Protein AF-0000000079761712 (afdb_homodimer)

Nearest PDB structures (foldseek):
  4i6t-assembly1_B  TM=7.613E-01  e=2.925E-02  Enterobacter sp. RFL1396
  4fbi-assembly2_C  TM=7.680E-01  e=4.299E-02  Enterobacter sp. RFL1396
  3g5g-assembly5_J  TM=7.808E-01  e=7.053E-02  Enterobacter sp. RFL1396
  4i6u-assembly2_C  TM=7.379E-01  e=5.980E-02  Enterobacter sp. RFL1396
  4iwr-assembly1_B  TM=7.791E-01  e=9.286E-02  Enterobacter sp. RFL1396

Secondary structure (DSSP, 8-state):
-------HHHHHHHHHHHHHHHHHHHHT--HHHHHHHHT--HHHHHHHHHSGGG-BHHHHHHHHHHTT--HHHHHHHHHHH-/-------HHHHHHHHHHHHHHHHHHHHT--HHHHHHHHT--HHHHHHHHH-GGG-BHHHHHHHHHHTT--HHHHHHHHHHH-

Radius of gyration: 16.48 Å; Cα contacts (8 Å, |Δi|>4): 156; chains: 2; bounding box: 68×43×35 Å

Foldseek 3Di:
DPPPPQDLLNQLLVLVLVLLVVLCVVVVHDLCRLCVQLVHDSVVSVVCSVPVVPDDPSRVVSSCVSSVPDPVVVVVSVVRND/DPPPPQDLLNQLLVLVLVLLVVLCVVVVHDLCRLCVQLVHDSVVSVVCSVPVVPDDPSRVVSSCVSSVPDPVVVVVSVVRND

Organism: Clostridium scindens (strain ATCC 35704 / DSM 5676 / VPI 13733 / 19) (NCBI:txid411468)

Sequence (164 aa):
MPALKVSDKEMKNRILLGSLENRMKIMGFDKKGMAQRIGMPYSTFCLRLRNPGKFNIDELQALFSALKMPDDEKEKLGREVMMPALKVSDKEMKNRILLGSLENRMKIMGFDKKGMAQRIGMPYSTFCLRLRNPGKFNIDELQALFSALKMPDDEKEKLGREVM

Structure (mmCIF, N/CA/C/O backbone):
data_AF-0000000079761712-model_v1
#
loop_
_entity.id
_entity.type
_entity.pdbx_description
1 polymer 'Uncharacterized protein'
#
loop_
_atom_site.group_PDB
_atom_site.id
_atom_site.type_symbol
_atom_site.label_atom_id
_atom_site.label_alt_id
_atom_site.label_comp_id
_atom_site.label_asym_id
_atom_site.label_entity_id
_atom_site.label_seq_id
_atom_site.pdbx_PDB_ins_code
_atom_site.Cartn_x
_atom_site.Cartn_y
_atom_site.Cartn_z
_atom_site.occupancy
_atom_site.B_iso_or_equiv
_atom_site.auth_seq_id
_atom_site.auth_com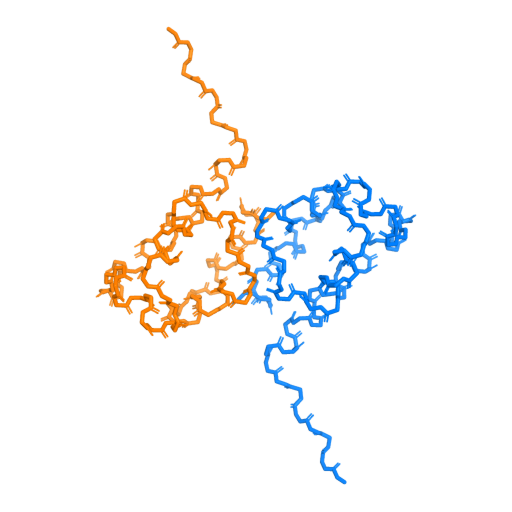p_id
_atom_site.auth_asym_id
_atom_site.auth_atom_id
_atom_site.pdbx_PDB_model_num
ATOM 1 N N . MET A 1 1 ? -35.062 -4.953 1.751 1 42.5 1 MET A N 1
ATOM 2 C CA . MET A 1 1 ? -33.969 -5.176 0.814 1 42.5 1 MET A CA 1
ATOM 3 C C . MET A 1 1 ? -32.656 -5.461 1.558 1 42.5 1 MET A C 1
ATOM 5 O O . MET A 1 1 ? -32.312 -4.746 2.496 1 42.5 1 MET A O 1
ATOM 9 N N . PRO A 1 2 ? -32.094 -6.684 1.598 1 46.53 2 PRO A N 1
ATOM 10 C CA . PRO A 1 2 ? -30.984 -7.062 2.477 1 46.53 2 PRO A CA 1
ATOM 11 C C . PRO A 1 2 ? -29.797 -6.109 2.375 1 46.53 2 PRO A C 1
ATOM 13 O O . PRO A 1 2 ? -29.594 -5.488 1.33 1 46.53 2 PRO A O 1
ATOM 16 N N . ALA A 1 3 ? -29.469 -5.473 3.387 1 49 3 ALA A N 1
ATOM 17 C CA . ALA A 1 3 ? -28.359 -4.527 3.318 1 49 3 ALA A CA 1
ATOM 18 C C . ALA A 1 3 ? -27.203 -5.078 2.475 1 49 3 ALA A C 1
ATOM 20 O O . ALA A 1 3 ? -26.781 -6.215 2.676 1 49 3 ALA A O 1
ATOM 21 N N . LEU A 1 4 ? -26.984 -4.797 1.254 1 59.66 4 LEU A N 1
ATOM 22 C CA . LEU A 1 4 ? -25.984 -5.219 0.276 1 59.66 4 LEU A CA 1
ATOM 23 C C . LEU A 1 4 ? -24.625 -5.418 0.938 1 59.66 4 LEU A C 1
ATOM 25 O O . LEU A 1 4 ? -24.203 -4.605 1.766 1 59.66 4 LEU A O 1
ATOM 29 N N . LYS A 1 5 ? -24.281 -6.594 1.243 1 70 5 LYS A N 1
ATOM 30 C CA . LYS A 1 5 ? -23.062 -7.027 1.902 1 70 5 LYS A CA 1
ATOM 31 C C . LYS A 1 5 ? -21.844 -6.281 1.347 1 70 5 LYS A C 1
ATOM 33 O O . LYS A 1 5 ? -21.672 -6.199 0.13 1 70 5 LYS A O 1
ATOM 38 N N . VAL A 1 6 ? -21.359 -5.207 2.174 1 78.06 6 VAL A N 1
ATOM 39 C CA . VAL A 1 6 ? -20.125 -4.504 1.827 1 78.06 6 VAL A CA 1
ATOM 40 C C . VAL A 1 6 ? -19.062 -5.512 1.376 1 78.06 6 VAL A C 1
ATOM 42 O O . VAL A 1 6 ? -18.844 -6.527 2.035 1 78.06 6 VAL A O 1
ATOM 45 N N . SER A 1 7 ? -18.578 -5.418 0.223 1 89.75 7 SER A N 1
ATOM 46 C CA . SER A 1 7 ? -17.531 -6.293 -0.303 1 89.75 7 SER A CA 1
ATOM 47 C C . SER A 1 7 ? -16.266 -6.195 0.528 1 89.75 7 SER A C 1
ATOM 49 O O . SER A 1 7 ? -16.047 -5.207 1.233 1 89.75 7 SER A O 1
ATOM 51 N N . ASP A 1 8 ? -15.477 -7.242 0.555 1 89.88 8 ASP A N 1
ATOM 52 C CA . ASP A 1 8 ? -14.211 -7.258 1.291 1 89.88 8 ASP A CA 1
ATOM 53 C C . ASP A 1 8 ? -13.336 -6.074 0.898 1 89.88 8 ASP A C 1
ATOM 55 O O . ASP A 1 8 ? -12.711 -5.445 1.757 1 89.8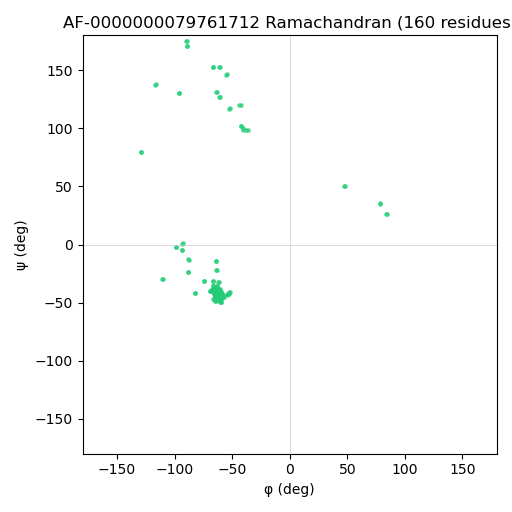8 8 ASP A O 1
ATOM 59 N N . LYS A 1 9 ? -13.273 -5.797 -0.332 1 91.12 9 LYS A N 1
ATOM 60 C CA . LYS A 1 9 ? -12.508 -4.656 -0.825 1 91.12 9 LYS A CA 1
ATOM 61 C C . LYS A 1 9 ? -13.023 -3.348 -0.234 1 91.12 9 LYS A C 1
ATOM 63 O O . LYS A 1 9 ? -12.234 -2.49 0.177 1 91.12 9 LYS A O 1
ATOM 68 N N . GLU A 1 10 ? -14.25 -3.195 -0.252 1 93.44 10 GLU A N 1
ATOM 69 C CA . GLU A 1 10 ? -14.859 -1.985 0.295 1 93.44 10 GLU A CA 1
ATOM 70 C C . GLU A 1 10 ? -14.539 -1.828 1.778 1 93.44 10 GLU A C 1
ATOM 72 O O . GLU A 1 10 ? -14.273 -0.72 2.248 1 93.44 10 GLU A O 1
ATOM 77 N N . MET A 1 11 ? -14.562 -2.896 2.471 1 95.81 11 MET A N 1
ATOM 78 C CA . MET A 1 11 ? -14.258 -2.844 3.898 1 95.81 11 MET A CA 1
ATOM 79 C C . MET A 1 11 ? -12.805 -2.432 4.129 1 95.81 11 MET A C 1
ATOM 81 O O . MET A 1 11 ? -12.523 -1.611 5.008 1 95.81 11 MET A O 1
ATOM 85 N N . LYS A 1 12 ? -11.898 -2.957 3.367 1 96.44 12 LYS A N 1
ATOM 86 C CA . LYS A 1 12 ? -10.492 -2.578 3.457 1 96.44 12 LYS A CA 1
ATOM 87 C C . LYS A 1 12 ? -10.305 -1.091 3.168 1 96.44 12 LYS A C 1
ATOM 89 O O . LYS A 1 12 ? -9.547 -0.409 3.859 1 96.44 12 LYS A O 1
ATOM 94 N N . ASN A 1 13 ? -11.023 -0.659 2.154 1 96.19 13 ASN A N 1
ATOM 95 C CA . ASN A 1 13 ? -10.945 0.755 1.803 1 96.19 13 ASN A CA 1
ATOM 96 C C . ASN A 1 13 ? -11.477 1.643 2.926 1 96.19 13 ASN A C 1
ATOM 98 O O . ASN A 1 13 ? -10.914 2.705 3.199 1 96.19 13 ASN A O 1
ATOM 102 N N . ARG A 1 14 ? -12.492 1.179 3.574 1 96.81 14 ARG A N 1
ATOM 103 C CA . ARG A 1 14 ? -13.07 1.94 4.676 1 96.81 14 ARG A CA 1
ATOM 104 C C . ARG A 1 14 ? -12.102 2.02 5.855 1 96.81 14 ARG A C 1
ATOM 106 O O . ARG A 1 14 ? -12 3.057 6.512 1 96.81 14 ARG A O 1
ATOM 113 N N . ILE A 1 15 ? -11.438 0.976 6.086 1 97.88 15 ILE A N 1
ATOM 114 C CA . ILE A 1 15 ? -10.492 0.931 7.195 1 97.88 15 ILE A CA 1
ATOM 115 C C . ILE A 1 15 ? -9.328 1.888 6.922 1 97.88 15 ILE A C 1
ATOM 117 O O . ILE A 1 15 ? -8.938 2.664 7.797 1 97.88 15 ILE A O 1
ATOM 121 N N . LEU A 1 16 ? -8.836 1.801 5.742 1 97.94 16 LEU A N 1
ATOM 122 C CA . LEU A 1 16 ? -7.746 2.695 5.379 1 97.94 16 LEU A CA 1
ATOM 123 C C . LEU A 1 16 ? -8.188 4.152 5.469 1 97.94 16 LEU A C 1
ATOM 125 O O . LEU A 1 16 ? -7.496 4.977 6.082 1 97.94 16 LEU A O 1
ATOM 129 N N . LEU A 1 17 ? -9.305 4.391 4.867 1 97.94 17 LEU A N 1
ATOM 130 C CA . LEU A 1 17 ? -9.82 5.754 4.863 1 97.94 17 LEU A CA 1
ATOM 131 C C . LEU A 1 17 ? -10.055 6.25 6.285 1 97.94 17 LEU A C 1
ATOM 133 O O . LEU A 1 17 ? -9.727 7.395 6.613 1 97.94 17 LEU A O 1
ATOM 137 N N . GLY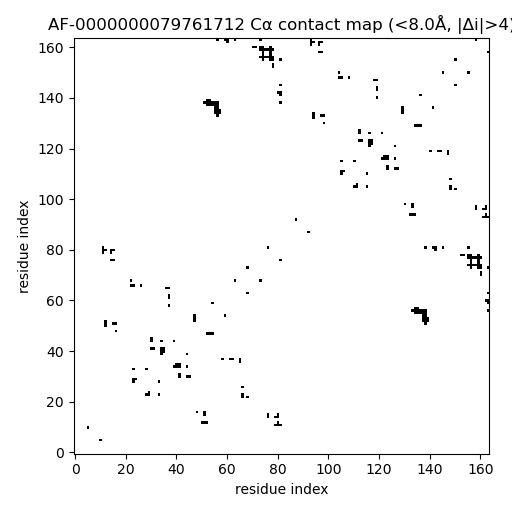 A 1 18 ? -10.625 5.422 7.098 1 98 18 GLY A N 1
ATOM 138 C CA . GLY A 1 18 ? -10.867 5.777 8.492 1 98 18 GLY A CA 1
ATOM 139 C C . GLY A 1 18 ? -9.594 6.129 9.242 1 98 18 GLY A C 1
ATOM 140 O O . GLY A 1 18 ? -9.562 7.094 10.008 1 98 18 GLY A O 1
ATOM 141 N N . SER A 1 19 ? -8.57 5.387 9.062 1 97.94 19 SER A N 1
ATOM 142 C CA . SER A 1 19 ? -7.293 5.648 9.711 1 97.94 19 SER A CA 1
ATOM 143 C C . SER A 1 19 ? -6.699 6.977 9.25 1 97.94 19 SER A C 1
ATOM 145 O O . SER A 1 19 ? -6.207 7.758 10.07 1 97.94 19 SER A O 1
ATOM 147 N N . LEU A 1 20 ? -6.738 7.234 7.941 1 97.75 20 LEU A N 1
ATOM 148 C CA . LEU A 1 20 ? -6.191 8.461 7.379 1 97.75 20 LEU A CA 1
ATOM 149 C C . LEU A 1 20 ? -6.969 9.68 7.871 1 97.75 20 LEU A C 1
ATOM 151 O O . LEU A 1 20 ? -6.375 10.664 8.32 1 97.75 20 LEU A O 1
ATOM 155 N N . GLU A 1 21 ? -8.25 9.602 7.84 1 97.62 21 GLU A N 1
ATOM 156 C CA . GLU A 1 21 ? -9.078 10.727 8.258 1 97.62 21 GLU A CA 1
ATOM 157 C C . GLU A 1 21 ? -8.938 11 9.75 1 97.62 21 GLU A C 1
ATOM 159 O O . GLU A 1 21 ? -8.922 12.148 10.18 1 97.62 21 GLU A O 1
ATOM 164 N N . ASN A 1 22 ? -8.867 9.93 10.5 1 97.81 22 ASN A N 1
ATOM 165 C CA . ASN A 1 22 ? -8.656 10.094 11.938 1 97.81 22 ASN A CA 1
ATOM 166 C C . ASN A 1 22 ? -7.348 10.812 12.242 1 97.81 22 ASN A C 1
ATOM 168 O O . ASN A 1 22 ? -7.316 11.742 13.047 1 97.81 22 ASN A O 1
ATOM 172 N N . ARG A 1 23 ? -6.305 10.453 11.586 1 97.56 23 ARG A N 1
ATOM 173 C CA . ARG A 1 23 ? -5 11.062 11.812 1 97.56 23 ARG A CA 1
ATOM 174 C C . ARG A 1 23 ? -4.977 12.508 11.328 1 97.56 23 ARG A C 1
ATOM 176 O O . ARG A 1 23 ? -4.336 13.367 11.938 1 97.56 23 ARG A O 1
ATOM 183 N N . MET A 1 24 ? -5.602 12.734 10.203 1 97.94 24 MET A N 1
ATOM 184 C CA . MET A 1 24 ? -5.695 14.102 9.703 1 97.94 24 MET A CA 1
ATOM 185 C C . MET A 1 24 ? -6.41 15.008 10.695 1 97.94 24 MET A C 1
ATOM 187 O O . MET A 1 24 ? -5.98 16.141 10.945 1 97.94 24 MET A O 1
ATOM 191 N N . LYS A 1 25 ? -7.434 14.523 11.289 1 97.62 25 LYS A N 1
ATOM 192 C CA . LYS A 1 25 ? -8.18 15.273 12.297 1 97.62 25 LYS A CA 1
ATOM 193 C C . LYS A 1 25 ? -7.324 15.531 13.531 1 97.62 25 LYS A C 1
ATOM 195 O O . LYS A 1 25 ? -7.281 16.656 14.047 1 97.62 25 LYS A O 1
ATOM 200 N N . ILE A 1 26 ? -6.633 14.531 13.984 1 96.88 26 ILE A N 1
ATOM 201 C CA . ILE A 1 26 ? -5.785 14.633 15.164 1 96.88 26 ILE A CA 1
ATOM 202 C C . ILE A 1 26 ? -4.699 15.68 14.93 1 96.88 26 ILE A C 1
ATOM 204 O O . ILE A 1 26 ? -4.383 16.469 15.828 1 96.88 26 ILE A O 1
ATOM 208 N N . MET A 1 27 ? -4.176 15.734 13.727 1 96.62 27 MET A N 1
ATOM 209 C CA . MET A 1 27 ? -3.066 16.625 13.398 1 96.62 27 MET A CA 1
ATOM 210 C C . MET A 1 27 ? -3.576 18 12.969 1 96.62 27 MET A C 1
ATOM 212 O O . MET A 1 27 ? -2.791 18.938 12.805 1 96.62 27 MET A O 1
ATOM 216 N N . GLY A 1 28 ? -4.863 18.125 12.688 1 96.75 28 GLY A N 1
ATOM 217 C CA . GLY A 1 28 ? -5.488 19.375 12.336 1 96.75 28 GLY A CA 1
ATOM 218 C C . GLY A 1 28 ? -5.348 19.719 10.867 1 96.75 28 GLY A C 1
ATOM 219 O O . GLY A 1 28 ? -5.27 20.906 10.5 1 96.75 28 GLY A O 1
ATOM 220 N N . PHE A 1 29 ? -5.203 18.75 10.078 1 97 29 PHE A N 1
ATOM 221 C CA . PHE A 1 29 ? -5.102 18.984 8.641 1 97 29 PHE A CA 1
ATOM 222 C C . PHE A 1 29 ? -6.457 18.797 7.965 1 97 29 PHE A C 1
ATOM 224 O O . PHE A 1 29 ? -7.184 17.859 8.266 1 97 29 PHE A O 1
ATOM 231 N N . ASP A 1 30 ? -6.789 19.781 7.176 1 97.62 30 ASP A N 1
ATOM 232 C CA . ASP A 1 30 ? -7.891 19.5 6.258 1 97.62 30 ASP A CA 1
ATOM 233 C C . ASP A 1 30 ? -7.375 18.922 4.941 1 97.62 30 ASP A C 1
ATOM 235 O O . ASP A 1 30 ? -6.168 18.75 4.766 1 97.62 30 ASP A O 1
ATOM 239 N N . LYS A 1 31 ? -8.258 18.531 4.062 1 98.06 31 LYS A N 1
ATOM 240 C CA . LYS A 1 31 ? -7.879 17.844 2.828 1 98.06 31 LYS A CA 1
ATOM 241 C C . LYS A 1 31 ? -6.934 18.719 1.993 1 98.06 31 LYS A C 1
ATOM 243 O O . LYS A 1 31 ? -5.945 18.219 1.452 1 98.06 31 LYS A O 1
ATOM 248 N N . LYS A 1 32 ? -7.254 19.984 1.852 1 97.88 32 LYS A N 1
ATOM 249 C CA . LYS A 1 32 ? -6.422 20.906 1.084 1 97.88 32 LYS A CA 1
ATOM 250 C C . LYS A 1 32 ? -5.016 21 1.677 1 97.88 32 LYS A C 1
ATOM 252 O O . LYS A 1 32 ? -4.023 20.922 0.951 1 97.88 32 LYS A O 1
ATOM 257 N N . GLY A 1 33 ? -4.918 21.203 2.914 1 97.56 33 GLY A N 1
ATOM 258 C CA . GLY A 1 33 ? -3.637 21.266 3.602 1 97.56 33 GLY A CA 1
ATOM 259 C C . GLY A 1 33 ? -2.832 19.984 3.463 1 97.56 33 GLY A C 1
ATOM 260 O O . GLY A 1 33 ? -1.615 20.031 3.268 1 97.56 33 GLY A O 1
ATOM 261 N N . MET A 1 34 ? -3.473 18.844 3.582 1 98.06 34 MET A N 1
ATOM 262 C CA . MET A 1 34 ? -2.797 17.562 3.455 1 98.06 34 MET A CA 1
ATOM 263 C C . MET A 1 34 ? -2.236 17.375 2.049 1 98.06 34 MET A C 1
ATOM 265 O O . MET A 1 34 ? -1.091 16.953 1.884 1 98.06 34 MET A O 1
ATOM 269 N N . ALA A 1 35 ? -3.053 17.656 1.045 1 98.38 35 ALA A N 1
ATOM 270 C CA . ALA A 1 35 ? -2.615 17.547 -0.346 1 98.38 35 ALA A CA 1
ATOM 271 C C . ALA A 1 35 ? -1.355 18.375 -0.586 1 98.38 35 ALA A C 1
ATOM 273 O O . ALA A 1 35 ? -0.405 17.906 -1.213 1 98.38 35 ALA A O 1
ATOM 274 N N . GLN A 1 36 ? -1.327 19.562 -0.045 1 97.88 36 GLN A N 1
ATOM 275 C CA . GLN A 1 36 ? -0.171 20.438 -0.17 1 97.88 36 GLN A CA 1
ATOM 276 C C . GLN A 1 36 ? 1.051 19.844 0.526 1 97.88 36 GLN A C 1
ATOM 278 O O . GLN A 1 36 ? 2.16 19.891 -0.007 1 97.88 36 GLN A O 1
ATOM 283 N N . ARG A 1 37 ? 0.813 19.328 1.618 1 96.94 37 ARG A N 1
ATOM 284 C CA . ARG A 1 37 ? 1.905 18.797 2.428 1 96.94 37 ARG A CA 1
ATOM 285 C C . ARG A 1 37 ? 2.604 17.641 1.713 1 96.94 37 ARG A C 1
ATOM 287 O O . ARG A 1 37 ? 3.814 17.453 1.851 1 96.94 37 ARG A O 1
ATOM 294 N N . ILE A 1 38 ? 1.864 16.875 1.011 1 97.38 38 ILE A N 1
ATOM 295 C CA . ILE A 1 38 ? 2.469 15.711 0.39 1 97.38 38 ILE A CA 1
ATOM 296 C C . ILE A 1 38 ? 2.787 16 -1.073 1 97.38 38 ILE A C 1
ATOM 298 O O . ILE A 1 38 ? 3.25 15.125 -1.805 1 97.38 38 ILE A O 1
ATOM 302 N N . GLY A 1 39 ? 2.439 17.172 -1.5 1 97.44 39 GLY A N 1
ATOM 303 C CA . GLY A 1 39 ? 2.789 17.594 -2.848 1 97.44 39 GLY A CA 1
ATOM 304 C C . GLY A 1 39 ? 1.892 17 -3.912 1 97.44 39 GLY A C 1
ATOM 305 O O . GLY A 1 39 ? 2.357 16.656 -5 1 97.44 39 GLY A O 1
ATOM 306 N N . MET A 1 40 ? 0.688 16.828 -3.627 1 97.94 40 MET A N 1
ATOM 307 C CA . MET A 1 40 ? -0.296 16.297 -4.559 1 97.94 40 MET A CA 1
ATOM 308 C C . MET A 1 40 ? -1.372 17.328 -4.875 1 97.94 40 MET A C 1
ATOM 310 O O . MET A 1 40 ? -1.813 18.062 -3.992 1 97.94 40 MET A O 1
ATOM 314 N N . PRO A 1 41 ? -1.762 17.406 -6.246 1 98.31 41 PRO A N 1
ATOM 315 C CA . PRO A 1 41 ? -2.889 18.297 -6.527 1 98.31 41 PRO A CA 1
ATOM 316 C C . PRO A 1 41 ? -4.129 17.969 -5.703 1 98.31 41 PRO A C 1
ATOM 318 O O . PRO A 1 41 ? -4.453 16.781 -5.523 1 98.31 41 PRO A O 1
ATOM 321 N N . TYR A 1 42 ? -4.852 19 -5.363 1 98.25 42 TYR A N 1
ATOM 322 C CA . TYR A 1 42 ? -6.012 18.844 -4.488 1 98.25 42 TYR A CA 1
ATOM 323 C C . TYR A 1 42 ? -7.055 17.938 -5.109 1 98.25 42 TYR A C 1
ATOM 325 O O . TYR A 1 42 ? -7.617 17.062 -4.434 1 98.25 42 TYR A O 1
ATOM 333 N N . SER A 1 43 ? -7.32 18.094 -6.324 1 98.38 43 SER A N 1
ATOM 334 C CA . SER A 1 43 ? -8.336 17.297 -7.004 1 98.38 43 SER A CA 1
ATOM 335 C C . SER A 1 43 ? -7.957 15.82 -7.031 1 98.38 43 SER A C 1
ATOM 337 O O . SER A 1 43 ? -8.805 14.953 -6.816 1 98.38 43 SER A O 1
ATOM 339 N N . THR A 1 44 ? -6.707 15.516 -7.254 1 98.12 44 THR A N 1
ATOM 340 C CA . THR A 1 44 ? -6.207 14.141 -7.254 1 98.12 44 THR A CA 1
ATOM 341 C C . THR A 1 44 ? -6.316 13.531 -5.863 1 98.12 44 THR A C 1
ATOM 343 O O . THR A 1 44 ? -6.711 12.367 -5.719 1 98.12 44 THR A O 1
ATOM 346 N N . PHE A 1 45 ? -5.996 14.344 -4.879 1 98.56 45 PHE A N 1
ATOM 347 C CA . PHE A 1 45 ? -6.086 13.891 -3.494 1 98.56 45 PHE A CA 1
ATOM 348 C C . PHE A 1 45 ? -7.52 13.523 -3.135 1 98.56 45 PHE A C 1
ATOM 350 O O . PHE A 1 45 ? -7.762 12.477 -2.535 1 98.56 45 PHE A O 1
ATOM 357 N N . CYS A 1 46 ? -8.461 14.328 -3.57 1 98.44 46 CYS A N 1
ATOM 358 C CA . CYS A 1 46 ? -9.867 14.062 -3.301 1 98.44 46 CYS A CA 1
ATOM 359 C C . CYS A 1 46 ? -10.336 12.805 -4.02 1 98.44 46 CYS A C 1
ATOM 361 O O . CYS A 1 46 ? -11.117 12.023 -3.473 1 98.44 46 CYS A O 1
ATOM 363 N N . LEU A 1 47 ? -9.812 12.617 -5.137 1 97.88 47 LEU A N 1
ATOM 364 C CA . LEU A 1 47 ? -10.164 11.406 -5.875 1 97.88 47 LEU A CA 1
ATOM 365 C C . LEU A 1 47 ? -9.617 10.172 -5.168 1 97.88 47 LEU A C 1
ATOM 367 O O . LEU A 1 47 ? -10.281 9.133 -5.121 1 97.88 47 LEU A O 1
ATOM 371 N N . ARG A 1 48 ? -8.445 10.258 -4.66 1 97.94 48 ARG A N 1
ATOM 372 C CA . ARG A 1 48 ? -7.855 9.141 -3.932 1 97.94 48 ARG A CA 1
ATOM 373 C C . ARG A 1 48 ? -8.672 8.797 -2.691 1 97.94 48 ARG A C 1
ATOM 375 O O . ARG A 1 48 ? -8.891 7.625 -2.383 1 97.94 48 ARG A O 1
ATOM 382 N N . LEU A 1 49 ? -9.133 9.789 -2.02 1 97.75 49 LEU A N 1
ATOM 383 C CA . LEU A 1 49 ? -9.906 9.57 -0.801 1 97.75 49 LEU A CA 1
ATOM 384 C C . LEU A 1 49 ? -11.234 8.898 -1.112 1 97.75 49 LEU A C 1
ATOM 386 O O . LEU A 1 49 ? -11.742 8.109 -0.31 1 97.75 49 LEU A O 1
ATOM 390 N N . ARG A 1 50 ? -11.711 9.195 -2.246 1 96.88 50 ARG A N 1
ATOM 391 C CA . ARG A 1 50 ? -12.961 8.555 -2.656 1 96.88 50 ARG A CA 1
ATOM 392 C C . ARG A 1 50 ? -12.719 7.098 -3.045 1 96.88 50 ARG A C 1
ATOM 394 O O . ARG A 1 50 ? -13.609 6.258 -2.906 1 96.88 50 ARG A O 1
ATOM 401 N N . ASN A 1 51 ? -11.547 6.879 -3.562 1 96.88 51 ASN A N 1
ATOM 402 C CA . ASN A 1 51 ? -11.125 5.535 -3.943 1 96.88 51 ASN A CA 1
ATOM 403 C C . ASN A 1 51 ? -9.758 5.188 -3.365 1 96.88 51 ASN A C 1
ATOM 405 O O . ASN A 1 51 ? -8.773 5.074 -4.105 1 96.88 51 ASN A O 1
ATOM 409 N N . PRO A 1 52 ? -9.742 4.82 -2.109 1 97.31 52 PRO A N 1
ATOM 410 C CA . PRO A 1 52 ? -8.461 4.66 -1.423 1 97.31 52 PRO A CA 1
ATOM 411 C C . PRO A 1 52 ? -7.598 3.553 -2.029 1 97.31 52 PRO A C 1
ATOM 413 O O . PRO A 1 52 ? -6.371 3.588 -1.917 1 97.31 52 PRO A O 1
ATOM 416 N N . GLY A 1 53 ? -8.188 2.648 -2.703 1 97.06 53 GLY A N 1
ATOM 417 C CA . GLY A 1 53 ? -7.469 1.575 -3.369 1 97.06 53 GLY A CA 1
ATOM 418 C C . GLY A 1 53 ? -6.547 2.068 -4.469 1 97.06 53 GLY A C 1
ATOM 419 O O . GLY A 1 53 ? -5.656 1.341 -4.91 1 97.06 53 GLY A O 1
ATOM 420 N N . LYS A 1 54 ? -6.715 3.285 -4.863 1 97.69 54 LYS A N 1
ATOM 421 C CA . LYS A 1 54 ? -5.961 3.838 -5.98 1 97.69 54 LYS A CA 1
ATOM 422 C C . LYS A 1 54 ? -4.707 4.559 -5.492 1 97.69 54 LYS A C 1
ATOM 424 O O . LYS A 1 54 ? -3.824 4.891 -6.289 1 97.69 54 LYS A O 1
ATOM 429 N N . PHE A 1 55 ? -4.523 4.68 -4.207 1 97.88 55 PHE A N 1
ATOM 430 C CA . PHE A 1 55 ? -3.24 5.164 -3.709 1 97.88 55 PHE A CA 1
ATOM 431 C C . PHE A 1 55 ? -2.121 4.188 -4.062 1 97.88 55 PHE A C 1
ATOM 433 O O . PHE A 1 55 ? -2.266 2.979 -3.883 1 97.88 55 PHE A O 1
ATOM 440 N N . ASN A 1 56 ? -1.09 4.707 -4.582 1 97.44 56 ASN A N 1
ATOM 441 C CA . ASN A 1 56 ? 0.085 3.854 -4.727 1 97.44 56 ASN A CA 1
ATOM 442 C C . ASN A 1 56 ? 0.97 3.906 -3.482 1 97.44 56 ASN A C 1
ATOM 444 O O . ASN A 1 56 ? 0.71 4.684 -2.564 1 97.44 56 ASN A O 1
ATOM 448 N N . ILE A 1 57 ? 1.89 3.07 -3.447 1 97.5 57 ILE A N 1
ATOM 449 C CA . ILE A 1 57 ? 2.727 2.906 -2.262 1 97.5 57 ILE A CA 1
ATOM 450 C C . ILE A 1 57 ? 3.484 4.203 -1.983 1 97.5 57 ILE A C 1
ATOM 452 O O . ILE A 1 57 ? 3.578 4.641 -0.834 1 97.5 57 ILE A O 1
ATOM 456 N N . ASP A 1 58 ? 4 4.809 -3.027 1 97.19 58 ASP A N 1
ATOM 457 C CA . ASP A 1 58 ? 4.715 6.07 -2.85 1 97.19 58 ASP A CA 1
ATOM 458 C C . ASP A 1 58 ? 3.818 7.121 -2.193 1 97.19 58 ASP A C 1
ATOM 460 O O . ASP A 1 58 ? 4.258 7.844 -1.297 1 97.19 58 ASP A O 1
ATOM 464 N N . GLU A 1 59 ? 2.65 7.199 -2.662 1 97.31 59 GLU A N 1
ATOM 465 C CA . GLU A 1 59 ? 1.689 8.156 -2.121 1 97.31 59 GLU A CA 1
ATOM 466 C C . GLU A 1 59 ? 1.35 7.832 -0.668 1 97.31 59 GLU A C 1
ATOM 468 O O . GLU A 1 59 ? 1.273 8.734 0.17 1 97.31 59 GLU A O 1
ATOM 473 N N . LEU A 1 60 ? 1.163 6.602 -0.41 1 97.12 60 LEU A N 1
ATOM 474 C CA . LEU A 1 60 ? 0.827 6.191 0.949 1 97.12 60 LEU A CA 1
ATOM 475 C C . LEU A 1 60 ? 1.988 6.457 1.9 1 97.12 60 LEU A C 1
ATOM 477 O O . LEU A 1 60 ? 1.778 6.871 3.043 1 97.12 60 LEU A O 1
ATOM 481 N N . GLN A 1 61 ? 3.133 6.172 1.433 1 97.12 61 GLN A N 1
ATOM 482 C CA . GLN A 1 61 ? 4.312 6.449 2.244 1 97.12 61 GLN A CA 1
ATOM 483 C C . GLN A 1 61 ? 4.418 7.934 2.574 1 97.12 61 GLN A C 1
ATOM 485 O O . GLN A 1 61 ? 4.758 8.305 3.701 1 97.12 61 GLN A O 1
ATOM 490 N N . ALA A 1 62 ? 4.207 8.719 1.6 1 97.19 62 ALA A N 1
ATOM 491 C CA . ALA A 1 62 ? 4.223 10.164 1.821 1 97.19 62 ALA A CA 1
ATOM 492 C C . ALA A 1 62 ? 3.16 10.578 2.836 1 97.19 62 ALA A C 1
ATOM 494 O O . ALA A 1 62 ? 3.42 11.398 3.717 1 97.19 62 ALA A O 1
ATOM 495 N N . LEU A 1 63 ? 1.998 9.992 2.742 1 97.62 63 LEU A N 1
ATOM 496 C CA . LEU A 1 63 ? 0.903 10.289 3.658 1 97.62 63 LEU A CA 1
ATOM 497 C C . LEU A 1 63 ? 1.25 9.852 5.078 1 97.62 63 LEU A C 1
ATOM 499 O O . LEU A 1 63 ? 1.05 10.617 6.031 1 97.62 63 LEU A O 1
ATOM 503 N N . PHE A 1 64 ? 1.736 8.688 5.176 1 97.5 64 PHE A N 1
ATOM 504 C CA . PHE A 1 64 ? 2.049 8.148 6.492 1 97.5 64 PHE A CA 1
ATOM 505 C C . PHE A 1 64 ? 3.164 8.945 7.156 1 97.5 64 PHE A C 1
ATOM 507 O O . PHE A 1 64 ? 3.141 9.172 8.367 1 97.5 64 PHE A O 1
ATOM 514 N N . SER A 1 65 ? 4.098 9.328 6.336 1 96.81 65 SER A N 1
ATOM 515 C CA . SER A 1 65 ? 5.18 10.148 6.863 1 96.81 65 SER A CA 1
ATOM 516 C C . SER A 1 65 ? 4.664 11.5 7.348 1 96.81 65 SER A C 1
ATOM 518 O O . SER A 1 65 ? 4.996 11.938 8.453 1 96.81 65 SER A O 1
ATOM 520 N N . ALA A 1 66 ? 3.887 12.164 6.539 1 97.25 66 ALA A N 1
ATOM 521 C CA . ALA A 1 66 ? 3.342 13.469 6.883 1 97.25 66 ALA A CA 1
ATOM 522 C C . ALA A 1 66 ? 2.445 13.383 8.117 1 97.25 66 ALA A C 1
ATOM 524 O O . ALA A 1 66 ? 2.391 14.32 8.914 1 97.25 66 ALA A O 1
ATOM 525 N N . LEU A 1 67 ? 1.769 12.258 8.305 1 97.75 67 LEU A N 1
ATOM 526 C CA . LEU A 1 67 ? 0.806 12.078 9.383 1 97.75 67 LEU A CA 1
ATOM 527 C C . LEU A 1 67 ? 1.473 11.453 10.609 1 97.75 67 LEU A C 1
ATOM 529 O O . LEU A 1 67 ? 0.803 11.141 11.594 1 97.75 67 LEU A O 1
ATOM 533 N N . LYS A 1 68 ? 2.732 11.203 10.5 1 96.94 68 LYS A N 1
ATOM 534 C CA . LYS A 1 68 ? 3.447 10.547 11.586 1 96.94 68 LYS A CA 1
ATOM 535 C C . LYS A 1 68 ? 2.682 9.32 12.086 1 96.94 68 LYS A C 1
ATOM 537 O O . LYS A 1 68 ? 2.453 9.172 13.289 1 96.94 68 LYS A O 1
ATOM 542 N N . MET A 1 69 ? 2.328 8.523 11.156 1 97.25 69 MET A N 1
ATOM 543 C CA . MET A 1 69 ? 1.549 7.328 11.477 1 97.25 69 MET A CA 1
ATOM 544 C C . MET A 1 69 ? 2.322 6.41 12.414 1 97.25 69 MET A C 1
ATOM 546 O O . MET A 1 69 ? 3.449 6.012 12.109 1 97.25 69 MET A O 1
ATOM 550 N N . PRO A 1 70 ? 1.675 6.051 13.539 1 96.81 70 PRO A N 1
ATOM 551 C CA . PRO A 1 70 ? 2.375 5.176 14.484 1 96.81 70 PRO A CA 1
ATOM 552 C C . PRO A 1 70 ? 2.619 3.775 13.922 1 96.81 70 PRO A C 1
ATOM 554 O O . PRO A 1 70 ? 1.796 3.262 13.156 1 96.81 70 PRO A O 1
ATOM 557 N N . ASP A 1 71 ? 3.652 3.145 14.406 1 96 71 ASP A N 1
ATOM 558 C CA . ASP A 1 71 ? 4.055 1.836 13.898 1 96 71 ASP A CA 1
ATOM 559 C C . ASP A 1 71 ? 2.973 0.79 14.156 1 96 71 ASP A C 1
ATOM 561 O O . ASP A 1 71 ? 2.75 -0.099 13.328 1 96 71 ASP A O 1
ATOM 565 N N . ASP A 1 72 ? 2.424 0.886 15.297 1 96.81 72 ASP A N 1
ATOM 566 C CA . ASP A 1 72 ? 1.382 -0.087 15.609 1 96.81 72 ASP A CA 1
ATOM 567 C C . ASP A 1 72 ? 0.211 0.029 14.633 1 96.81 72 ASP A C 1
ATOM 569 O O . ASP A 1 72 ? -0.403 -0.976 14.273 1 96.81 72 ASP A O 1
ATOM 573 N N . GLU A 1 73 ? -0.122 1.208 14.273 1 97 73 GLU A N 1
ATOM 574 C CA . GLU A 1 73 ? -1.188 1.416 13.297 1 97 73 GLU A CA 1
ATOM 575 C C . GLU A 1 73 ? -0.771 0.928 11.914 1 97 73 GLU A C 1
ATOM 577 O O . GLU A 1 73 ? -1.583 0.361 11.18 1 97 73 GLU A O 1
ATOM 582 N N . LYS A 1 74 ? 0.464 1.159 11.539 1 97.75 74 LYS A N 1
ATOM 583 C CA . LYS A 1 74 ? 0.978 0.645 10.273 1 97.75 74 LYS A CA 1
ATOM 584 C C . LYS A 1 74 ? 0.878 -0.876 10.219 1 97.75 74 LYS A C 1
ATOM 586 O O . LYS A 1 74 ? 0.509 -1.442 9.188 1 97.75 74 LYS A O 1
ATOM 591 N N . GLU A 1 75 ? 1.202 -1.506 11.281 1 97.5 75 GLU A N 1
ATOM 592 C CA . GLU A 1 75 ? 1.103 -2.961 11.359 1 97.5 75 GLU A CA 1
ATOM 593 C C . GLU A 1 75 ? -0.342 -3.424 11.188 1 97.5 75 GLU A C 1
ATOM 595 O O . GLU A 1 75 ? -0.609 -4.383 10.461 1 97.5 75 GLU A O 1
ATOM 600 N N . LYS A 1 76 ? -1.188 -2.713 11.898 1 97 76 LYS A N 1
ATOM 601 C CA . LYS A 1 76 ? -2.607 -3.037 11.805 1 97 76 LYS A CA 1
ATOM 602 C C . LYS A 1 76 ? -3.113 -2.896 10.375 1 97 76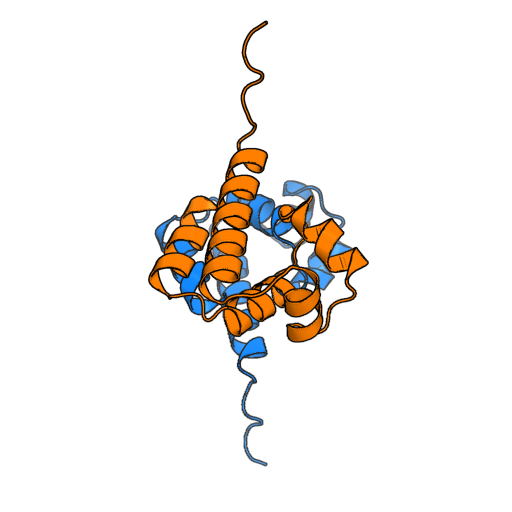 LYS A C 1
ATOM 604 O O . LYS A 1 76 ? -3.844 -3.756 9.875 1 97 76 LYS A O 1
ATOM 609 N N . LEU A 1 77 ? -2.723 -1.842 9.781 1 97.69 77 LEU A N 1
ATOM 610 C CA . LEU A 1 77 ? -3.146 -1.604 8.406 1 97.69 77 LEU A CA 1
ATOM 611 C C . LEU A 1 77 ? -2.566 -2.66 7.465 1 97.69 77 LEU A C 1
ATOM 613 O O . LEU A 1 77 ? -3.211 -3.053 6.492 1 97.69 77 LEU A O 1
ATOM 617 N N . GLY A 1 78 ? -1.321 -3.066 7.715 1 97.19 78 GLY A N 1
ATOM 618 C CA . GLY A 1 78 ? -0.754 -4.168 6.957 1 97.19 78 GLY A CA 1
ATOM 619 C C . GLY A 1 78 ? -1.631 -5.406 6.953 1 97.19 78 GLY A C 1
ATOM 620 O O . GLY A 1 78 ? -1.825 -6.031 5.91 1 97.19 78 GLY A O 1
ATOM 621 N N . ARG A 1 79 ? -2.158 -5.672 8.031 1 95.25 79 ARG A N 1
ATOM 622 C CA . ARG A 1 79 ? -2.963 -6.879 8.188 1 95.25 79 ARG A CA 1
ATOM 623 C C . ARG A 1 79 ? -4.383 -6.66 7.672 1 95.25 79 ARG A C 1
ATOM 625 O O . ARG A 1 79 ? -4.922 -7.504 6.953 1 95.25 79 ARG A O 1
ATOM 632 N N . GLU A 1 80 ? -4.977 -5.488 7.969 1 95.38 80 GLU A N 1
ATOM 633 C CA . GLU A 1 80 ? -6.406 -5.266 7.766 1 95.38 80 GLU A CA 1
ATOM 634 C C . GLU A 1 80 ? -6.688 -4.75 6.355 1 95.38 80 GLU A C 1
ATOM 636 O O . GLU A 1 80 ? -7.805 -4.887 5.852 1 95.38 80 GLU A O 1
ATOM 641 N N . VAL A 1 81 ? -5.723 -4.176 5.789 1 95.56 81 VAL A N 1
ATOM 642 C CA . VAL A 1 81 ? -5.98 -3.512 4.516 1 95.56 81 VAL A CA 1
ATOM 643 C C . VAL A 1 81 ? -5.301 -4.277 3.385 1 95.56 81 VAL A C 1
ATOM 645 O O . VAL A 1 81 ? -5.766 -4.258 2.244 1 95.56 81 VAL A O 1
ATOM 648 N N . MET A 1 82 ? -4.152 -4.973 3.678 1 90.19 82 MET A N 1
ATOM 649 C CA . MET A 1 82 ? -3.438 -5.715 2.645 1 90.19 82 MET A CA 1
ATOM 650 C C . MET A 1 82 ? -3.818 -7.191 2.674 1 90.19 82 MET A C 1
ATOM 652 O O . MET A 1 82 ? -3.967 -7.82 1.625 1 90.19 82 MET A O 1
ATOM 656 N N . MET B 1 1 ? 34.938 5.973 -3.889 1 41.41 1 MET B N 1
ATOM 657 C CA . MET B 1 1 ? 33.656 6.66 -4.09 1 41.41 1 MET B CA 1
ATOM 658 C C . MET B 1 1 ? 32.625 6.156 -3.109 1 41.41 1 MET B C 1
ATOM 660 O O . MET B 1 1 ? 32.438 4.945 -2.943 1 41.41 1 MET B O 1
ATOM 664 N N . PRO B 1 2 ? 32.188 6.895 -2.068 1 46.09 2 PRO B N 1
ATOM 665 C CA . PRO B 1 2 ? 31.359 6.398 -0.959 1 46.09 2 PRO B CA 1
ATOM 666 C C . PRO B 1 2 ? 30.094 5.688 -1.433 1 46.09 2 PRO B C 1
ATOM 668 O O . PRO B 1 2 ? 29.562 5.996 -2.506 1 46.09 2 PRO B O 1
ATOM 671 N N . ALA B 1 3 ? 29.969 4.488 -1.162 1 48.91 3 ALA B N 1
ATOM 672 C CA . ALA B 1 3 ? 28.781 3.756 -1.626 1 48.91 3 ALA B CA 1
ATOM 673 C C . ALA B 1 3 ? 27.531 4.598 -1.484 1 48.91 3 ALA B C 1
ATOM 675 O O . ALA B 1 3 ? 27.266 5.172 -0.422 1 48.91 3 ALA B O 1
ATOM 676 N N . LEU B 1 4 ? 26.953 5.25 -2.434 1 59.72 4 LEU B N 1
ATOM 677 C CA . LEU B 1 4 ? 25.797 6.125 -2.508 1 59.72 4 LEU B CA 1
ATOM 678 C C . LEU B 1 4 ? 24.672 5.621 -1.601 1 59.72 4 LEU B C 1
ATOM 680 O O . LEU B 1 4 ? 24.406 4.418 -1.545 1 59.72 4 LEU B O 1
ATOM 684 N N . LYS B 1 5 ? 24.531 6.145 -0.461 1 70.31 5 LYS B N 1
ATOM 685 C CA . LYS B 1 5 ? 23.562 5.801 0.573 1 70.31 5 LYS B CA 1
ATOM 686 C C . LYS B 1 5 ? 22.172 5.566 -0.029 1 70.31 5 LYS B C 1
ATOM 688 O O . LYS B 1 5 ? 21.688 6.387 -0.807 1 70.31 5 LYS B O 1
ATOM 693 N N . VAL B 1 6 ? 21.812 4.188 -0.17 1 78.56 6 VAL B N 1
ATOM 694 C CA . VAL B 1 6 ? 20.453 3.834 -0.602 1 78.56 6 VAL B CA 1
ATOM 695 C C . VAL B 1 6 ? 19.438 4.695 0.138 1 78.56 6 VAL B C 1
ATOM 697 O O . VAL B 1 6 ? 19.5 4.836 1.36 1 78.56 6 VAL B O 1
ATOM 700 N N . SER B 1 7 ? 18.672 5.43 -0.518 1 89.88 7 SER B N 1
ATOM 701 C CA . SER B 1 7 ? 17.641 6.27 0.079 1 89.88 7 SER B CA 1
ATOM 702 C C . SER B 1 7 ? 16.609 5.43 0.839 1 89.88 7 SER B C 1
ATOM 704 O O . SER B 1 7 ? 16.469 4.234 0.583 1 89.88 7 SER B O 1
ATOM 706 N N . ASP B 1 8 ? 15.969 5.992 1.832 1 89.81 8 ASP B N 1
ATOM 707 C CA . ASP B 1 8 ? 14.945 5.305 2.617 1 89.81 8 ASP B CA 1
ATOM 708 C C . ASP B 1 8 ? 13.859 4.719 1.716 1 89.81 8 ASP B C 1
ATOM 710 O O . ASP B 1 8 ? 13.406 3.592 1.933 1 89.81 8 ASP B O 1
ATOM 714 N N . LYS B 1 9 ? 13.461 5.449 0.772 1 91 9 LYS B N 1
ATOM 715 C CA . LYS B 1 9 ? 12.461 4.984 -0.187 1 91 9 LYS B CA 1
ATOM 716 C C . LYS B 1 9 ? 12.953 3.75 -0.936 1 91 9 LYS B C 1
ATOM 718 O O . LYS B 1 9 ? 12.203 2.789 -1.123 1 91 9 LYS B O 1
ATOM 723 N N . GLU B 1 10 ? 14.109 3.818 -1.37 1 93.44 10 GLU B N 1
ATOM 724 C CA . GLU B 1 10 ? 14.688 2.691 -2.096 1 93.44 10 GLU B CA 1
ATOM 725 C C . GLU B 1 10 ? 14.742 1.441 -1.221 1 93.44 10 GLU B C 1
ATOM 727 O O . GLU B 1 10 ? 14.469 0.335 -1.693 1 93.44 10 GLU B O 1
ATOM 732 N N . MET B 1 11 ? 15.062 1.617 -0.011 1 95.81 11 MET B N 1
ATOM 733 C CA . MET B 1 11 ? 15.133 0.48 0.902 1 95.81 11 MET B CA 1
ATOM 734 C C . MET B 1 11 ? 13.75 -0.138 1.106 1 95.81 11 MET B C 1
ATOM 736 O O . MET B 1 11 ? 13.609 -1.362 1.105 1 95.81 11 MET B O 1
ATOM 740 N N . LYS B 1 12 ? 12.734 0.672 1.263 1 96.44 12 LYS B N 1
ATOM 741 C CA . LYS B 1 12 ? 11.367 0.189 1.392 1 96.44 12 LYS B CA 1
ATOM 742 C C . LYS B 1 12 ? 10.938 -0.591 0.151 1 96.44 12 LYS B C 1
ATOM 744 O O . LYS B 1 12 ? 10.312 -1.646 0.26 1 96.44 12 LYS B O 1
ATOM 749 N N . ASN B 1 13 ? 11.328 -0.034 -0.979 1 96.19 13 ASN B N 1
ATOM 750 C CA . ASN B 1 13 ? 10.992 -0.705 -2.232 1 96.19 13 ASN B CA 1
ATOM 751 C C . ASN B 1 13 ? 11.688 -2.061 -2.342 1 96.19 13 ASN B C 1
ATOM 753 O O . ASN B 1 13 ? 11.094 -3.027 -2.82 1 96.19 13 ASN B O 1
ATOM 757 N N . ARG B 1 14 ? 12.883 -2.119 -1.862 1 96.75 14 ARG B N 1
ATOM 758 C CA . ARG B 1 14 ? 13.633 -3.371 -1.904 1 96.75 14 ARG B CA 1
ATOM 759 C C . ARG B 1 14 ? 13 -4.418 -0.996 1 96.75 14 ARG B C 1
ATOM 761 O O . ARG B 1 14 ? 12.953 -5.602 -1.343 1 96.75 14 ARG B O 1
ATOM 768 N N . ILE B 1 15 ? 12.547 -3.994 0.1 1 97.88 15 ILE B N 1
ATOM 769 C CA . ILE B 1 15 ? 11.922 -4.906 1.054 1 97.88 15 ILE B CA 1
ATOM 770 C C . ILE B 1 15 ? 10.633 -5.469 0.464 1 97.88 15 ILE B C 1
ATOM 772 O O . ILE B 1 15 ? 10.391 -6.676 0.519 1 97.88 15 ILE B O 1
ATOM 776 N N . LEU B 1 16 ? 9.859 -4.594 -0.072 1 97.88 16 LEU B N 1
ATOM 777 C CA . LEU B 1 16 ? 8.617 -5.035 -0.69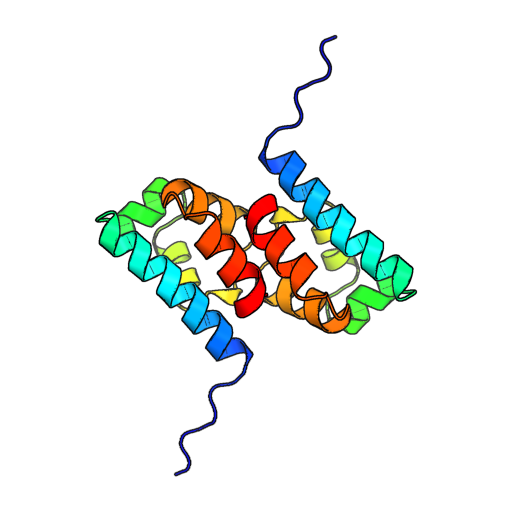1 1 97.88 16 LEU B CA 1
ATOM 778 C C . LEU B 1 16 ? 8.891 -6.004 -1.834 1 97.88 16 LEU B C 1
ATOM 780 O O . LEU B 1 16 ? 8.289 -7.082 -1.899 1 97.88 16 LEU B O 1
ATOM 784 N N . LEU B 1 17 ? 9.789 -5.59 -2.656 1 97.94 17 LEU B N 1
ATOM 785 C CA . LEU B 1 17 ? 10.125 -6.418 -3.811 1 97.94 17 LEU B CA 1
ATOM 786 C C . LEU B 1 17 ? 10.656 -7.777 -3.367 1 97.94 17 LEU B C 1
ATOM 788 O O . LEU B 1 17 ? 10.289 -8.805 -3.938 1 97.94 17 LEU B O 1
ATOM 792 N N . GLY B 1 18 ? 11.508 -7.77 -2.396 1 98 18 GLY B N 1
ATOM 793 C CA . GLY B 1 18 ? 12.047 -9.016 -1.869 1 98 18 GLY B CA 1
ATOM 794 C C . GLY B 1 18 ? 10.969 -9.953 -1.352 1 98 18 GLY B C 1
ATOM 795 O O . GLY B 1 18 ? 11.023 -11.164 -1.596 1 98 18 GLY B O 1
ATOM 796 N N . SER B 1 19 ? 10.039 -9.453 -0.647 1 97.88 19 SER B N 1
ATOM 797 C CA . SER B 1 19 ? 8.945 -10.258 -0.118 1 97.88 19 SER B CA 1
ATOM 798 C C . SER B 1 19 ? 8.102 -10.852 -1.242 1 97.88 19 SER B C 1
ATOM 800 O O . SER B 1 19 ? 7.746 -12.031 -1.203 1 97.88 19 SER B O 1
ATOM 802 N N . LEU B 1 20 ? 7.77 -10.039 -2.25 1 97.69 20 LEU B N 1
ATOM 803 C CA . LEU B 1 20 ? 6.961 -10.492 -3.377 1 97.69 20 LEU B CA 1
ATOM 804 C C . LEU B 1 20 ? 7.691 -11.562 -4.18 1 97.69 20 LEU B C 1
ATOM 806 O O . LEU B 1 20 ? 7.117 -12.609 -4.484 1 97.69 20 LEU B O 1
ATOM 810 N N . GLU B 1 21 ? 8.922 -11.344 -4.461 1 97.62 21 GLU B N 1
ATOM 811 C CA . GLU B 1 21 ? 9.695 -12.289 -5.258 1 97.62 21 GLU B CA 1
ATOM 812 C C . GLU B 1 21 ? 9.914 -13.594 -4.504 1 97.62 21 GLU B C 1
ATOM 814 O O . GLU B 1 21 ? 9.883 -14.672 -5.098 1 97.62 21 GLU B O 1
ATOM 819 N N . ASN B 1 22 ? 10.156 -13.461 -3.227 1 97.75 22 ASN B N 1
ATOM 820 C CA . ASN B 1 22 ? 10.305 -14.664 -2.41 1 97.75 22 ASN B CA 1
ATOM 821 C C . ASN B 1 22 ? 9.039 -15.516 -2.439 1 97.75 22 ASN B C 1
ATOM 823 O O . ASN B 1 22 ? 9.117 -16.734 -2.627 1 97.75 22 ASN B O 1
ATOM 827 N N . ARG B 1 23 ? 7.906 -14.93 -2.311 1 97.56 23 ARG B N 1
ATOM 828 C CA . ARG B 1 23 ? 6.641 -15.656 -2.305 1 97.56 23 ARG B CA 1
ATOM 829 C C . ARG B 1 23 ? 6.336 -16.234 -3.682 1 97.56 23 ARG B C 1
ATOM 831 O O . ARG B 1 23 ? 5.789 -17.328 -3.791 1 97.56 23 ARG B O 1
ATOM 838 N N . MET B 1 24 ? 6.633 -15.461 -4.695 1 97.94 24 MET B N 1
ATOM 839 C CA . MET B 1 24 ? 6.441 -15.969 -6.051 1 97.94 24 MET B CA 1
ATOM 840 C C . MET B 1 24 ? 7.281 -17.219 -6.289 1 97.94 24 MET B C 1
ATOM 842 O O . MET B 1 24 ? 6.801 -18.188 -6.879 1 97.94 24 MET B O 1
ATOM 846 N N . LYS B 1 25 ? 8.469 -17.219 -5.832 1 97.56 25 LYS B N 1
ATOM 847 C CA . LYS B 1 25 ? 9.352 -18.375 -5.965 1 97.56 25 LYS B CA 1
ATOM 848 C C . LYS B 1 25 ? 8.82 -19.578 -5.18 1 97.56 25 LYS B C 1
ATOM 850 O O . LYS B 1 25 ? 8.781 -20.688 -5.695 1 97.56 25 LYS B O 1
ATOM 855 N N . ILE B 1 26 ? 8.375 -19.344 -3.977 1 96.75 26 ILE B N 1
ATOM 856 C CA . ILE B 1 26 ? 7.852 -20.391 -3.113 1 96.75 26 ILE B CA 1
ATOM 857 C C . ILE B 1 26 ? 6.633 -21.031 -3.768 1 96.75 26 ILE B C 1
ATOM 859 O O . ILE B 1 26 ? 6.465 -22.25 -3.723 1 96.75 26 ILE B O 1
ATOM 863 N N . MET B 1 27 ? 5.812 -20.234 -4.402 1 96.56 27 MET B N 1
ATOM 864 C CA . MET B 1 27 ? 4.559 -20.719 -4.988 1 96.56 27 MET B CA 1
ATOM 865 C C . MET B 1 27 ? 4.777 -21.219 -6.406 1 96.56 27 MET B C 1
ATOM 867 O O . MET B 1 27 ? 3.871 -21.797 -7.012 1 96.56 27 MET B O 1
ATOM 871 N N . GLY B 1 28 ? 5.93 -20.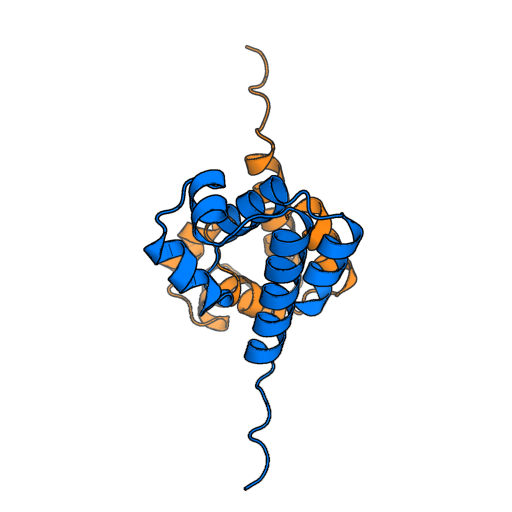938 -6.996 1 96.75 28 GLY B N 1
ATOM 872 C CA . GLY B 1 28 ? 6.297 -21.438 -8.32 1 96.75 28 GLY B CA 1
ATOM 873 C C . GLY B 1 28 ? 5.746 -20.578 -9.445 1 96.75 28 GLY B C 1
ATOM 874 O O . GLY B 1 28 ? 5.445 -21.078 -10.523 1 96.75 28 GLY B O 1
ATOM 875 N N . PHE B 1 29 ? 5.523 -19.359 -9.172 1 97 29 PHE B N 1
ATOM 876 C CA . PHE B 1 29 ? 5.043 -18.453 -10.211 1 97 29 PHE B CA 1
ATOM 877 C C . PHE B 1 29 ? 6.195 -17.672 -10.828 1 97 29 PHE B C 1
ATOM 879 O O . PHE B 1 29 ? 7.086 -17.203 -10.125 1 97 29 PHE B O 1
ATOM 886 N N . ASP B 1 30 ? 6.207 -17.703 -12.125 1 97.62 30 ASP B N 1
ATOM 887 C CA . ASP B 1 30 ? 7.066 -16.703 -12.766 1 97.62 30 ASP B CA 1
ATOM 888 C C . ASP B 1 30 ? 6.312 -15.398 -13.016 1 97.62 30 ASP B C 1
ATOM 890 O O . ASP B 1 30 ? 5.125 -15.297 -12.695 1 97.62 30 ASP B O 1
ATOM 894 N N . LYS B 1 31 ? 6.988 -14.398 -13.484 1 98.12 31 LYS B N 1
ATOM 895 C CA . LYS B 1 31 ? 6.391 -13.078 -13.641 1 98.12 31 LYS B CA 1
ATOM 896 C C . LYS B 1 31 ? 5.176 -13.125 -14.555 1 98.12 31 LYS B C 1
ATOM 898 O O . LYS B 1 31 ? 4.148 -12.508 -14.273 1 98.12 31 LYS B O 1
ATOM 903 N N . LYS B 1 32 ? 5.301 -13.812 -15.68 1 97.88 32 LYS B N 1
ATOM 904 C CA . LYS B 1 32 ? 4.199 -13.945 -16.625 1 97.88 32 LYS B CA 1
ATOM 905 C C . LYS B 1 32 ? 2.99 -14.617 -15.984 1 97.88 32 LYS B C 1
ATOM 907 O O . LYS B 1 32 ? 1.863 -14.133 -16.109 1 97.88 32 LYS B O 1
ATOM 912 N N . GLY B 1 33 ? 3.195 -15.688 -15.352 1 97.56 33 GLY B N 1
ATOM 913 C CA . GLY B 1 33 ? 2.131 -16.391 -14.648 1 97.56 33 GLY B CA 1
ATOM 914 C C . GLY B 1 33 ? 1.467 -15.539 -13.578 1 97.56 33 GLY B C 1
ATOM 915 O O . GLY B 1 33 ? 0.243 -15.562 -13.43 1 97.56 33 GLY B O 1
ATOM 916 N N . MET B 1 34 ? 2.24 -14.797 -12.805 1 98.06 34 MET B N 1
ATOM 917 C CA . MET B 1 34 ? 1.702 -13.938 -11.758 1 98.06 34 MET B CA 1
ATOM 918 C C . MET B 1 34 ? 0.831 -12.828 -12.344 1 98.06 34 MET B C 1
ATOM 920 O O . MET B 1 34 ? -0.265 -12.57 -11.844 1 98.06 34 MET B O 1
ATOM 924 N N . ALA B 1 35 ? 1.329 -12.172 -13.383 1 98.44 35 ALA B N 1
ATOM 925 C CA . ALA B 1 35 ? 0.571 -11.117 -14.055 1 98.44 35 ALA B CA 1
ATOM 926 C C . ALA B 1 35 ? -0.796 -11.633 -14.5 1 98.44 35 ALA B C 1
ATOM 928 O O . ALA B 1 35 ? -1.812 -10.961 -14.305 1 98.44 35 ALA B O 1
ATOM 929 N N . GLN B 1 36 ? -0.818 -12.812 -15.047 1 97.88 36 GLN B N 1
ATOM 930 C CA . GLN B 1 36 ? -2.062 -13.43 -15.484 1 97.88 36 GLN B CA 1
ATOM 931 C C . GLN B 1 36 ? -2.992 -13.703 -14.305 1 97.88 36 GLN B C 1
ATOM 933 O O . GLN B 1 36 ? -4.199 -13.461 -14.391 1 97.88 36 GLN B O 1
ATOM 938 N N . ARG B 1 37 ? -2.424 -14.148 -13.312 1 97 37 ARG B N 1
ATOM 939 C CA . ARG B 1 37 ? -3.209 -14.523 -12.141 1 97 37 ARG B CA 1
ATOM 940 C C . ARG B 1 37 ? -3.926 -13.32 -11.547 1 97 37 ARG B C 1
ATOM 942 O O . ARG B 1 37 ? -5.039 -13.438 -11.031 1 97 37 ARG B O 1
ATOM 949 N N . ILE B 1 38 ? -3.312 -12.211 -11.586 1 97.44 38 ILE B N 1
ATOM 950 C CA . ILE B 1 38 ? -3.914 -11.047 -10.945 1 97.44 38 ILE B CA 1
ATOM 951 C C . ILE B 1 38 ? -4.625 -10.188 -11.992 1 97.44 38 ILE B C 1
ATOM 953 O O . ILE B 1 38 ? -5.156 -9.125 -11.672 1 97.44 38 ILE B O 1
ATOM 957 N N . GLY B 1 39 ? -4.527 -10.602 -13.211 1 97.5 39 GLY B N 1
ATOM 958 C CA . GLY B 1 39 ? -5.25 -9.914 -14.266 1 97.5 39 GLY B CA 1
ATOM 959 C C . GLY B 1 39 ? -4.586 -8.625 -14.703 1 97.5 39 GLY B C 1
ATOM 960 O O . GLY B 1 39 ? -5.266 -7.637 -15 1 97.5 39 GLY B O 1
ATOM 961 N N . MET B 1 40 ? -3.338 -8.594 -14.719 1 97.94 40 MET B N 1
ATOM 962 C CA . MET B 1 40 ? -2.564 -7.434 -15.141 1 97.94 40 MET B CA 1
ATOM 963 C C . MET B 1 40 ? -1.731 -7.75 -16.375 1 97.94 40 MET B C 1
ATOM 965 O O . MET B 1 40 ? -1.17 -8.844 -16.484 1 97.94 40 MET B O 1
ATOM 969 N N . PRO B 1 41 ? -1.721 -6.742 -17.391 1 98.31 41 PRO B N 1
ATOM 970 C CA . PRO B 1 41 ? -0.809 -6.984 -18.5 1 98.31 41 PRO B CA 1
ATOM 971 C C . PRO B 1 41 ? 0.629 -7.23 -18.047 1 98.31 41 PRO B C 1
ATOM 973 O O . PRO B 1 41 ? 1.118 -6.555 -17.141 1 98.31 41 PRO B O 1
ATOM 976 N N . TYR B 1 42 ? 1.299 -8.078 -18.797 1 98.25 42 TYR B N 1
ATOM 977 C CA . TYR B 1 42 ? 2.648 -8.492 -18.438 1 98.25 42 TYR B CA 1
ATOM 978 C C . TYR B 1 42 ? 3.6 -7.305 -18.406 1 98.25 42 TYR B C 1
ATOM 980 O O . TYR B 1 42 ? 4.414 -7.172 -17.484 1 98.25 42 TYR B O 1
ATOM 988 N N . SER B 1 43 ? 3.508 -6.469 -19.328 1 98.38 43 SER B N 1
ATOM 989 C CA . SER B 1 43 ? 4.398 -5.32 -19.422 1 98.38 43 SER B CA 1
ATOM 990 C C . SER B 1 43 ? 4.199 -4.375 -18.234 1 98.38 43 SER B C 1
ATOM 992 O O . SER B 1 43 ? 5.168 -3.863 -17.672 1 98.38 43 SER B O 1
ATOM 994 N N . THR B 1 44 ? 2.98 -4.16 -17.828 1 98.12 44 THR B N 1
ATOM 995 C CA . THR B 1 44 ? 2.662 -3.32 -16.688 1 98.12 44 THR B CA 1
ATOM 996 C C . THR B 1 44 ? 3.191 -3.943 -15.398 1 98.12 44 THR B C 1
ATOM 998 O O . THR B 1 44 ? 3.74 -3.242 -14.547 1 98.12 44 THR B O 1
ATOM 1001 N N . PHE B 1 45 ? 3.053 -5.254 -15.32 1 98.56 45 PHE B N 1
ATOM 1002 C CA . PHE B 1 45 ? 3.539 -5.98 -14.148 1 98.56 45 PHE B CA 1
ATOM 1003 C C . PHE B 1 45 ? 5.051 -5.836 -14.016 1 98.56 45 PHE B C 1
ATOM 1005 O O . PHE B 1 45 ? 5.559 -5.566 -12.922 1 98.56 45 PHE B O 1
ATOM 1012 N N . CYS B 1 46 ? 5.742 -5.926 -15.109 1 98.44 46 CYS B N 1
ATOM 1013 C CA . CYS B 1 46 ? 7.195 -5.785 -15.102 1 98.44 46 CYS B CA 1
ATOM 1014 C C . CYS B 1 46 ? 7.605 -4.367 -14.727 1 98.44 46 CYS B C 1
ATOM 1016 O O . CYS B 1 46 ? 8.586 -4.172 -14 1 98.44 46 CYS B O 1
ATOM 1018 N N . LEU B 1 47 ? 6.852 -3.461 -15.156 1 97.88 47 LEU B N 1
ATOM 1019 C CA . LEU B 1 47 ? 7.133 -2.078 -14.797 1 97.88 47 LEU B CA 1
ATOM 1020 C C . LEU B 1 47 ? 6.934 -1.859 -13.297 1 97.88 47 LEU B C 1
ATOM 1022 O O . LEU B 1 47 ? 7.707 -1.136 -12.664 1 97.88 47 LEU B O 1
ATOM 1026 N N . ARG B 1 48 ? 5.926 -2.441 -12.75 1 97.88 48 ARG B N 1
ATOM 1027 C CA . ARG B 1 48 ? 5.676 -2.326 -11.32 1 97.88 48 ARG B CA 1
ATOM 1028 C C . ARG B 1 48 ? 6.82 -2.93 -10.508 1 97.88 48 ARG B C 1
ATOM 1030 O O . ARG B 1 48 ? 7.238 -2.365 -9.5 1 97.88 48 ARG B O 1
ATOM 1037 N N . LEU B 1 49 ? 7.32 -4.016 -10.953 1 97.75 49 LEU B N 1
ATOM 1038 C CA . LEU B 1 49 ? 8.398 -4.691 -10.234 1 97.75 49 LEU B CA 1
ATOM 1039 C C . LEU B 1 49 ? 9.672 -3.857 -10.258 1 97.75 49 LEU B C 1
ATOM 1041 O O . LEU B 1 49 ? 10.461 -3.883 -9.305 1 97.75 49 LEU B O 1
ATOM 1045 N N . ARG B 1 50 ? 9.812 -3.148 -11.297 1 96.88 50 ARG B N 1
ATOM 1046 C CA . ARG B 1 50 ? 10.977 -2.271 -11.383 1 96.88 50 ARG B CA 1
ATOM 1047 C C . ARG B 1 50 ? 10.812 -1.054 -10.477 1 96.88 50 ARG B C 1
ATOM 1049 O O . ARG B 1 50 ? 11.797 -0.497 -9.992 1 96.88 50 ARG B O 1
ATOM 1056 N N . ASN B 1 51 ? 9.562 -0.669 -10.344 1 96.81 51 ASN B N 1
ATOM 1057 C CA . ASN B 1 51 ? 9.211 0.45 -9.477 1 96.81 51 ASN B CA 1
ATOM 1058 C C . ASN B 1 51 ? 8.086 0.081 -8.508 1 96.81 51 ASN B C 1
ATOM 1060 O O . ASN B 1 51 ? 6.969 0.587 -8.633 1 96.81 51 ASN B O 1
ATOM 1064 N N . PRO B 1 52 ? 8.438 -0.606 -7.453 1 97.25 52 PRO B N 1
ATOM 1065 C CA . PRO B 1 52 ? 7.398 -1.168 -6.586 1 97.25 52 PRO B CA 1
ATOM 1066 C C . PRO B 1 52 ? 6.547 -0.093 -5.914 1 97.25 52 PRO B C 1
ATOM 1068 O O . PRO B 1 52 ? 5.391 -0.346 -5.562 1 97.25 52 PRO B O 1
ATOM 1071 N N . GLY B 1 53 ? 7.051 1.07 -5.809 1 97 53 GLY B N 1
ATOM 1072 C CA . GLY B 1 53 ? 6.312 2.184 -5.234 1 97 53 GLY B CA 1
ATOM 1073 C C . GLY B 1 53 ? 5.086 2.568 -6.043 1 97 53 GLY B C 1
ATOM 1074 O O . GLY B 1 53 ? 4.203 3.266 -5.547 1 97 53 GLY B O 1
ATOM 1075 N N . LYS B 1 54 ? 5.012 2.09 -7.242 1 97.69 54 LYS B N 1
ATOM 1076 C CA . LYS B 1 54 ? 3.936 2.47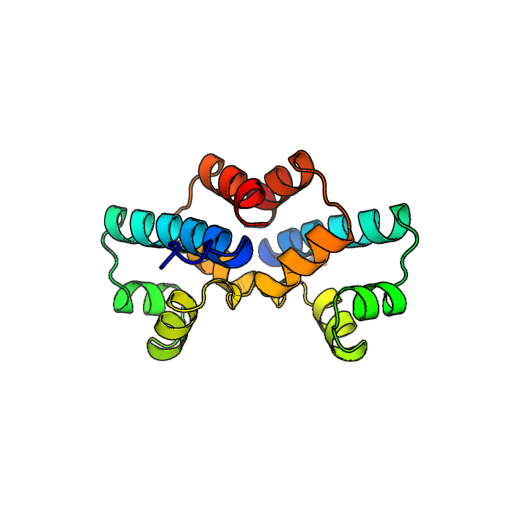3 -8.148 1 97.69 54 LYS B CA 1
ATOM 1077 C C . LYS B 1 54 ? 2.773 1.486 -8.078 1 97.69 54 LYS B C 1
ATOM 1079 O O . LYS B 1 54 ? 1.689 1.755 -8.602 1 97.69 54 LYS B O 1
ATOM 1084 N N . PHE B 1 55 ? 2.918 0.417 -7.332 1 97.88 55 PHE B N 1
ATOM 1085 C CA . PHE B 1 55 ? 1.757 -0.42 -7.059 1 97.88 55 PHE B CA 1
ATOM 1086 C C . PHE B 1 55 ? 0.705 0.353 -6.27 1 97.88 55 PHE B C 1
ATOM 1088 O O . PHE B 1 55 ? 1.028 1.033 -5.297 1 97.88 55 PHE B O 1
ATOM 1095 N N . ASN B 1 56 ? -0.482 0.284 -6.711 1 97.44 56 ASN B N 1
ATOM 1096 C CA . ASN B 1 56 ? -1.548 0.815 -5.867 1 97.44 56 ASN B CA 1
ATOM 1097 C C . ASN B 1 56 ? -2.098 -0.25 -4.922 1 97.44 56 ASN B C 1
ATOM 1099 O O . ASN B 1 56 ? -1.71 -1.416 -5.004 1 97.44 56 ASN B O 1
ATOM 1103 N N . ILE B 1 57 ? -2.873 0.163 -4.051 1 97.5 57 ILE B N 1
ATOM 1104 C CA . ILE B 1 57 ? -3.365 -0.709 -2.99 1 97.5 57 ILE B CA 1
ATOM 1105 C C . ILE B 1 57 ? -4.172 -1.854 -3.598 1 97.5 57 ILE B C 1
ATOM 1107 O O . ILE B 1 57 ? -4.027 -3.008 -3.189 1 97.5 57 ILE B O 1
ATOM 1111 N N . ASP B 1 58 ? -5 -1.529 -4.57 1 97.19 58 ASP B N 1
ATOM 1112 C CA . ASP B 1 58 ? -5.785 -2.57 -5.227 1 97.19 58 ASP B CA 1
ATOM 1113 C C . ASP B 1 58 ? -4.879 -3.646 -5.824 1 97.19 58 ASP B C 1
ATOM 1115 O O . ASP B 1 58 ? -5.16 -4.84 -5.699 1 97.19 58 ASP B O 1
ATOM 1119 N N . GLU B 1 59 ? -3.875 -3.221 -6.457 1 97.38 59 GLU B N 1
ATOM 1120 C CA . GLU B 1 59 ? -2.924 -4.141 -7.074 1 97.38 59 GLU B CA 1
ATOM 1121 C C . GLU B 1 59 ? -2.201 -4.977 -6.02 1 97.38 59 GLU B C 1
ATOM 1123 O O . GLU B 1 59 ? -2.023 -6.184 -6.191 1 97.38 59 GLU B O 1
ATOM 1128 N N . LEU B 1 60 ? -1.811 -4.336 -4.988 1 97.12 60 LEU B N 1
ATOM 1129 C CA . LEU B 1 60 ? -1.105 -5.039 -3.924 1 97.12 60 LEU B CA 1
ATOM 1130 C C . LEU B 1 60 ? -2.018 -6.059 -3.25 1 97.12 60 LEU B C 1
ATOM 1132 O O . LEU B 1 60 ? -1.581 -7.156 -2.904 1 97.12 60 LEU B O 1
ATOM 1136 N N . GLN B 1 61 ? -3.209 -5.652 -3.039 1 97.12 61 GLN B N 1
ATOM 1137 C CA . GLN B 1 61 ? -4.176 -6.574 -2.451 1 97.12 61 GLN B CA 1
ATOM 1138 C C . GLN B 1 61 ? -4.363 -7.809 -3.328 1 97.12 61 GLN B C 1
ATOM 1140 O O . GLN B 1 61 ? -4.457 -8.93 -2.822 1 97.12 61 GLN B O 1
ATOM 1145 N N . ALA B 1 62 ? -4.48 -7.57 -4.574 1 97.25 62 ALA B N 1
ATOM 1146 C CA . ALA B 1 62 ? -4.605 -8.688 -5.508 1 97.25 62 ALA B CA 1
ATOM 1147 C C . ALA B 1 62 ? -3.377 -9.594 -5.445 1 97.25 62 ALA B C 1
ATOM 1149 O O . ALA B 1 62 ? -3.5 -10.82 -5.449 1 97.25 62 ALA B O 1
ATOM 1150 N N . LEU B 1 63 ? -2.219 -9.008 -5.363 1 97.62 63 LEU B N 1
ATOM 1151 C CA . LEU B 1 63 ? -0.971 -9.758 -5.285 1 97.62 63 LEU B CA 1
ATOM 1152 C C . LEU B 1 63 ? -0.906 -10.57 -3.994 1 97.62 63 LEU B C 1
ATOM 1154 O O . LEU B 1 63 ? -0.565 -11.758 -4.02 1 97.62 63 LEU B O 1
ATOM 1158 N N . PHE B 1 64 ? -1.213 -9.93 -2.947 1 97.5 64 PHE B N 1
ATOM 1159 C CA . PHE B 1 64 ? -1.127 -10.586 -1.65 1 97.5 64 PHE B CA 1
ATOM 1160 C C . PHE B 1 64 ? -2.127 -11.734 -1.558 1 97.5 64 PHE B C 1
ATOM 1162 O O . PHE B 1 64 ? -1.828 -12.781 -0.976 1 97.5 64 PHE B O 1
ATOM 1169 N N . SER B 1 65 ? -3.273 -11.477 -2.117 1 96.88 65 SER B N 1
ATOM 1170 C CA . SER B 1 65 ? -4.277 -12.539 -2.137 1 96.88 65 SER B CA 1
ATOM 1171 C C . SER B 1 65 ? -3.811 -13.727 -2.971 1 96.88 65 SER B C 1
ATOM 1173 O O . SER B 1 65 ? -3.9 -14.875 -2.527 1 96.88 65 SER B O 1
ATOM 1175 N N . ALA B 1 66 ? -3.342 -13.477 -4.148 1 97.25 66 ALA B N 1
ATOM 1176 C CA . ALA B 1 66 ? -2.879 -14.531 -5.047 1 97.25 66 ALA B CA 1
ATOM 1177 C C . ALA B 1 66 ? -1.699 -15.289 -4.441 1 97.25 66 ALA B C 1
ATOM 1179 O O . ALA B 1 66 ? -1.552 -16.5 -4.652 1 97.25 66 ALA B O 1
ATOM 1180 N N . LEU B 1 67 ? -0.869 -14.609 -3.656 1 97.75 67 LEU B N 1
ATOM 1181 C CA . LEU B 1 67 ? 0.348 -15.18 -3.09 1 97.75 67 LEU B CA 1
ATOM 1182 C C . LEU B 1 67 ? 0.083 -15.75 -1.701 1 97.75 67 LEU B C 1
ATOM 1184 O O . LEU B 1 67 ? 1.011 -16.203 -1.023 1 97.75 67 LEU B O 1
ATOM 1188 N N . LYS B 1 68 ? -1.146 -15.656 -1.269 1 96.88 68 LYS B N 1
ATOM 1189 C CA . LYS B 1 68 ? -1.489 -16.109 0.073 1 96.88 68 LYS B CA 1
ATOM 1190 C C . LYS B 1 68 ? -0.493 -15.594 1.105 1 96.88 68 LYS B C 1
ATOM 1192 O O . LYS B 1 68 ? 0.043 -16.375 1.902 1 96.88 68 LYS B O 1
ATOM 1197 N N . MET B 1 69 ? -0.282 -14.336 1.025 1 97.25 69 MET B N 1
ATOM 1198 C CA . MET B 1 69 ? 0.679 -13.703 1.924 1 97.25 69 MET B CA 1
ATOM 1199 C C . MET B 1 69 ? 0.265 -13.883 3.379 1 97.25 69 MET B C 1
ATOM 1201 O O . MET B 1 69 ? -0.847 -13.516 3.764 1 97.25 69 MET B O 1
ATOM 1205 N N . PRO B 1 70 ? 1.205 -14.414 4.199 1 96.75 70 PRO B N 1
ATOM 1206 C CA . PRO B 1 70 ? 0.859 -14.617 5.609 1 96.75 70 PRO B CA 1
ATOM 1207 C C . PRO B 1 70 ? 0.651 -13.305 6.359 1 96.75 70 PRO B C 1
ATOM 1209 O O . PRO B 1 70 ? 1.314 -12.305 6.066 1 96.75 70 PRO B O 1
ATOM 1212 N N . ASP B 1 71 ? -0.146 -13.367 7.375 1 96.12 71 ASP B N 1
ATOM 1213 C CA . ASP B 1 71 ? -0.508 -12.172 8.133 1 96.12 71 ASP B CA 1
ATOM 1214 C C . ASP B 1 71 ? 0.717 -11.555 8.805 1 96.12 71 ASP B C 1
ATOM 1216 O O . ASP B 1 71 ? 0.83 -10.336 8.898 1 96.12 71 ASP B O 1
ATOM 1220 N N . ASP B 1 72 ? 1.508 -12.391 9.312 1 96.81 72 ASP B N 1
ATOM 1221 C CA . ASP B 1 72 ? 2.699 -11.867 9.977 1 96.81 72 ASP B CA 1
ATOM 1222 C C . ASP B 1 72 ? 3.572 -11.086 8.992 1 96.81 72 ASP B C 1
ATOM 1224 O O . ASP B 1 72 ? 4.188 -10.086 9.367 1 96.81 72 ASP B O 1
ATOM 1228 N N . GLU B 1 73 ? 3.678 -11.578 7.801 1 96.94 73 GLU B N 1
ATOM 1229 C CA . GLU B 1 73 ? 4.438 -10.867 6.777 1 96.94 73 GLU B CA 1
ATOM 1230 C C . GLU B 1 73 ? 3.748 -9.562 6.383 1 96.94 73 GLU B C 1
ATOM 1232 O O . GLU B 1 73 ? 4.41 -8.547 6.156 1 96.94 73 GLU B O 1
ATOM 1237 N N . LYS B 1 74 ? 2.434 -9.578 6.293 1 97.75 74 LYS B N 1
ATOM 1238 C CA . LYS B 1 74 ? 1.687 -8.352 6.02 1 97.75 74 LYS B CA 1
ATOM 1239 C C . LYS B 1 74 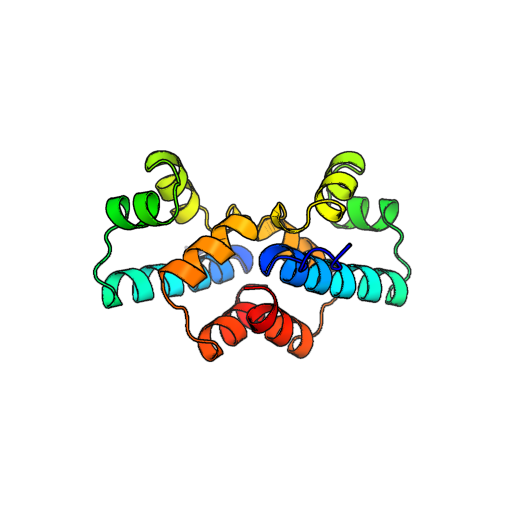? 1.946 -7.297 7.09 1 97.75 74 LYS B C 1
ATOM 1241 O O . LYS B 1 74 ? 2.115 -6.117 6.777 1 97.75 74 LYS B O 1
ATOM 1246 N N . GLU B 1 75 ? 1.969 -7.699 8.297 1 97.5 75 GLU B N 1
ATOM 1247 C CA . GLU B 1 75 ? 2.252 -6.789 9.398 1 97.5 75 GLU B CA 1
ATOM 1248 C C . GLU B 1 75 ? 3.652 -6.195 9.281 1 97.5 75 GLU B C 1
ATOM 1250 O O . GLU B 1 75 ? 3.842 -4.992 9.484 1 97.5 75 GLU B O 1
ATOM 1255 N N . LYS B 1 76 ? 4.555 -7.102 8.992 1 96.94 76 LYS B N 1
ATOM 1256 C CA . LYS B 1 76 ? 5.938 -6.664 8.828 1 96.94 76 LYS B CA 1
ATOM 1257 C C . LYS B 1 76 ? 6.055 -5.633 7.707 1 96.94 76 LYS B C 1
ATOM 1259 O O . LYS B 1 76 ? 6.738 -4.617 7.863 1 96.94 76 LYS B O 1
ATOM 1264 N N . LEU B 1 77 ? 5.418 -5.926 6.652 1 97.62 77 LEU B N 1
ATOM 1265 C CA . LEU B 1 77 ? 5.457 -5.008 5.52 1 97.62 77 LEU B CA 1
ATOM 1266 C C . LEU B 1 77 ? 4.789 -3.682 5.867 1 97.62 77 LEU B C 1
ATOM 1268 O O . LEU B 1 77 ? 5.211 -2.625 5.395 1 97.62 77 LEU B O 1
ATOM 1272 N N . GLY B 1 78 ? 3.697 -3.738 6.637 1 97.12 78 GLY B N 1
ATOM 1273 C CA . GLY B 1 78 ? 3.088 -2.512 7.129 1 97.12 78 GLY B CA 1
ATOM 1274 C C . GLY B 1 78 ? 4.074 -1.6 7.832 1 97.12 78 GLY B C 1
ATOM 1275 O O . GLY B 1 78 ? 4.074 -0.387 7.609 1 97.12 78 GLY B O 1
ATOM 1276 N N . ARG B 1 79 ? 4.871 -2.174 8.562 1 95 79 ARG B N 1
ATOM 1277 C CA . ARG B 1 79 ? 5.82 -1.405 9.367 1 95 79 ARG B CA 1
ATOM 1278 C C . ARG B 1 79 ? 7.035 -1.002 8.531 1 95 79 ARG B C 1
ATOM 1280 O O . ARG B 1 79 ? 7.477 0.147 8.586 1 95 79 ARG B O 1
ATOM 1287 N N . GLU B 1 80 ? 7.539 -1.924 7.695 1 95.38 80 GLU B N 1
ATOM 1288 C CA . GLU B 1 80 ? 8.836 -1.753 7.047 1 95.38 80 GLU B CA 1
ATOM 1289 C C . GLU B 1 80 ? 8.703 -1.003 5.727 1 95.38 80 GLU B C 1
ATOM 1291 O O . GLU B 1 80 ? 9.664 -0.405 5.242 1 95.38 80 GLU B O 1
ATOM 1296 N N . VAL B 1 81 ? 7.566 -1.069 5.195 1 95.62 81 VAL B N 1
ATOM 1297 C CA . VAL B 1 81 ? 7.422 -0.524 3.85 1 95.62 81 VAL B CA 1
ATOM 1298 C C . VAL B 1 81 ? 6.57 0.741 3.893 1 95.62 81 VAL B C 1
ATOM 1300 O O . VAL B 1 81 ? 6.73 1.635 3.059 1 95.62 81 VAL B O 1
ATOM 1303 N N . MET B 1 82 ? 5.617 0.844 4.875 1 90.06 82 MET B N 1
ATOM 1304 C CA . MET B 1 82 ? 4.746 2.012 4.961 1 90.06 82 MET B CA 1
ATOM 1305 C C . MET B 1 82 ? 5.27 3.008 5.988 1 90.06 82 MET B C 1
ATOM 1307 O O . MET B 1 82 ? 5.195 4.219 5.777 1 90.06 82 MET B O 1
#

Solvent-accessible surface area (backbone atoms only — not comparable to full-atom values): 8853 Å² total; per-residue (Å²): 128,78,78,76,75,77,48,72,66,54,51,22,35,47,52,52,48,50,54,52,51,51,43,31,57,76,72,67,44,51,71,65,58,45,17,57,72,62,70,41,59,54,69,59,45,54,51,30,68,77,38,49,43,64,36,23,44,51,56,47,29,44,49,32,57,77,55,62,58,50,58,70,56,30,24,49,43,18,50,64,51,72,130,78,77,74,76,78,48,72,66,55,50,22,35,48,51,52,48,51,53,51,52,51,44,30,56,76,73,67,43,51,70,63,57,46,19,57,72,63,71,40,60,54,69,60,45,53,50,30,68,76,37,48,42,64,37,22,44,50,56,47,28,43,49,32,56,77,56,62,57,51,56,70,57,30,22,48,42,16,50,64,50,71

pLDDT: mean 94.05, std 10.99, range [41.41, 98.56]